Protein AF-A0A1F8TI91-F1 (afdb_monomer)

Sequence (139 aa):
MTTESNKPRSAFTWNVGGWFGSQIGGTLWLLILGLLLLSIDSLTAWVSLGSYGVLNAWGLYLWGARRRISAYAAIQFFLSAASVFIALVVSVANSRGLSQPPAPGVLVSTSLPWGVIAVAPGLMVWFFLMELRASRTQD

Foldseek 3Di:
DDPPDPDQDFPDDDDPCCLVVCLCVLLVVLQVLLVVCVVPPPVLSCLSVVLNVVLVVLSVVLVVCPVPDGRLVSLLVSLVSSLVSLCVSLVVCVVVVLQDFDDPPDPDRSHNHPVVSVVSVVVNVVSVVSRVVSRPVSD

pLDDT: mean 88.5, std 12.76, range [47.94, 98.38]

Solvent-accessible surface area (backbone atoms only — not comparable to full-atom values): 7850 Å² total; per-residue (Å²): 138,80,84,78,75,89,67,79,56,71,72,50,71,87,42,73,66,61,55,54,50,48,51,48,70,74,33,48,61,31,43,53,50,12,64,69,23,53,89,76,40,54,66,50,10,50,49,21,38,49,42,32,52,51,51,53,54,49,52,49,50,48,59,72,40,51,90,81,45,54,44,54,59,45,51,46,53,48,35,51,52,46,30,54,47,45,43,49,41,40,50,51,32,43,78,71,61,39,53,53,78,64,62,94,88,62,92,70,74,80,49,47,60,76,71,63,44,51,49,37,56,48,50,46,53,53,52,50,53,47,40,54,50,44,53,55,82,74,120

Radius of gyration: 18.73 Å; Cα contacts (8 Å, |Δi|>4): 114; chains: 1; bounding box: 51×28×61 Å

Mean predicted aligned error: 6.15 Å

Secondary structure (DSSP, 8-state):
------PPPPS----HHHHHHHHHHHHHHHHHHHHHHTTT-HHHHHHHHHHHHHHHHHHHHHHHGGGTS-HHHHHHHHHHHHHHHHHHHHHHHHHTTTTSPPPTT-SS-----GGGGGHHHHHHHHHHHHHHHHHHTT-

Structure (mmCIF, N/CA/C/O backbone):
data_AF-A0A1F8TI91-F1
#
_entry.id   AF-A0A1F8TI91-F1
#
loop_
_atom_site.group_PDB
_atom_site.id
_atom_site.type_symbol
_atom_site.label_atom_id
_atom_site.label_alt_id
_atom_site.label_comp_id
_atom_site.label_asym_id
_atom_site.label_entity_id
_atom_site.label_seq_id
_atom_site.pdbx_PDB_ins_code
_atom_site.Cartn_x
_atom_site.Cartn_y
_atom_site.Cartn_z
_atom_site.occupancy
_atom_site.B_iso_or_equiv
_atom_site.auth_seq_id
_atom_site.auth_comp_id
_atom_site.auth_asym_id
_atom_site.auth_atom_id
_atom_site.pdbx_PDB_model_num
ATOM 1 N N . MET A 1 1 ? -26.870 -1.825 40.837 1.00 47.94 1 MET A N 1
ATOM 2 C CA . MET A 1 1 ? -26.127 -2.883 40.120 1.00 47.94 1 MET A CA 1
ATOM 3 C C . MET A 1 1 ? -26.116 -2.485 38.651 1.00 47.94 1 MET A C 1
ATOM 5 O O . MET A 1 1 ? -27.085 -2.723 37.948 1.00 47.94 1 MET A O 1
ATOM 9 N N . THR A 1 2 ? -25.129 -1.693 38.236 1.00 51.69 2 THR A N 1
ATOM 10 C CA . THR A 1 2 ? -25.053 -1.132 36.879 1.00 51.69 2 THR A CA 1
ATOM 11 C C . THR A 1 2 ? -24.337 -2.126 35.977 1.00 51.69 2 THR A C 1
ATOM 13 O O . THR A 1 2 ? -23.177 -2.451 36.210 1.00 51.69 2 THR A O 1
ATOM 16 N N . THR A 1 3 ? -25.046 -2.629 34.972 1.00 55.09 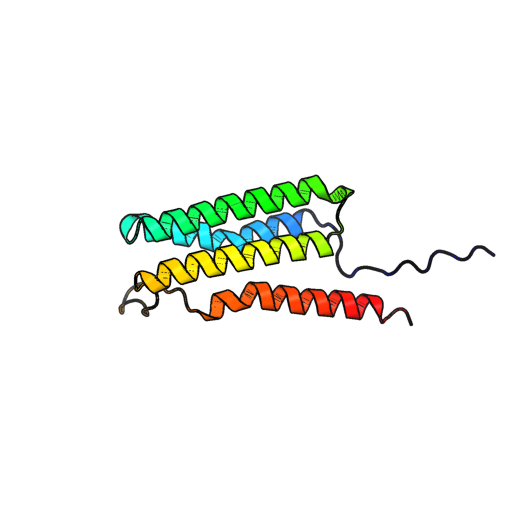3 THR A N 1
ATOM 17 C CA . THR A 1 3 ? -24.518 -3.436 33.871 1.00 55.09 3 THR A CA 1
ATOM 18 C C . THR A 1 3 ? -23.480 -2.624 33.098 1.00 55.09 3 THR A C 1
ATOM 20 O O . THR A 1 3 ? -23.832 -1.838 32.215 1.00 55.09 3 THR A O 1
ATOM 23 N N . GLU A 1 4 ? -22.200 -2.770 33.443 1.00 54.00 4 GLU A N 1
ATOM 24 C CA . GLU A 1 4 ? -21.107 -2.258 32.621 1.00 54.00 4 GLU A CA 1
ATOM 25 C C . GLU A 1 4 ? -21.095 -3.003 31.283 1.00 54.00 4 GLU A C 1
ATOM 27 O O . GLU A 1 4 ? -20.633 -4.132 31.165 1.00 54.00 4 GLU A O 1
ATOM 32 N N . SER A 1 5 ? -21.689 -2.347 30.285 1.00 56.03 5 SER A N 1
ATOM 33 C CA . SER A 1 5 ? -21.269 -2.292 28.885 1.00 56.03 5 SER A CA 1
ATOM 34 C C . SER A 1 5 ? -20.339 -3.430 28.437 1.00 56.03 5 SER A C 1
ATOM 36 O O . SER A 1 5 ? -19.123 -3.243 28.323 1.00 56.03 5 SER A O 1
ATOM 38 N N . ASN A 1 6 ? -20.933 -4.560 28.053 1.00 60.78 6 ASN A N 1
ATOM 39 C CA . ASN A 1 6 ? -20.283 -5.613 27.275 1.00 60.78 6 ASN A CA 1
ATOM 40 C C . ASN A 1 6 ? -20.040 -5.103 25.836 1.00 60.78 6 ASN A C 1
ATOM 42 O O . ASN A 1 6 ? -20.720 -5.483 24.885 1.00 60.78 6 ASN A O 1
ATOM 46 N N . LYS A 1 7 ? -19.157 -4.106 25.685 1.00 60.09 7 LYS A N 1
ATOM 47 C CA . LYS A 1 7 ? -18.796 -3.554 24.377 1.00 60.09 7 LYS A CA 1
ATOM 48 C C . LYS A 1 7 ? -17.802 -4.518 23.731 1.00 60.09 7 LYS A C 1
ATOM 50 O O . LYS A 1 7 ? -16.785 -4.822 24.366 1.00 60.09 7 LYS A O 1
ATOM 55 N N . PRO A 1 8 ? -18.038 -4.963 22.488 1.00 62.03 8 PRO A N 1
ATOM 56 C CA . PRO A 1 8 ? -17.085 -5.821 21.814 1.00 62.03 8 PRO A CA 1
ATOM 57 C C . PRO A 1 8 ? -15.726 -5.134 21.703 1.00 62.03 8 PRO A C 1
ATOM 59 O O . PRO A 1 8 ? -15.625 -3.989 21.250 1.00 62.03 8 PRO A O 1
ATOM 62 N N . ARG A 1 9 ? -14.677 -5.809 22.189 1.00 75.06 9 ARG A N 1
ATOM 63 C CA . ARG A 1 9 ? -13.297 -5.331 22.055 1.00 75.06 9 ARG A CA 1
ATOM 64 C C . ARG A 1 9 ? -12.837 -5.612 20.628 1.00 75.06 9 ARG A C 1
ATOM 66 O O . ARG A 1 9 ? -12.767 -6.764 20.222 1.00 75.06 9 ARG A O 1
ATOM 73 N N . SER A 1 10 ? -12.497 -4.561 19.888 1.00 84.38 10 SER A N 1
ATOM 74 C CA . SER A 1 10 ? -11.834 -4.697 18.587 1.00 84.38 10 SER A CA 1
ATOM 75 C C . SER A 1 10 ? -10.383 -5.142 18.786 1.00 84.38 10 SER A C 1
ATOM 77 O O . SER A 1 10 ? -9.715 -4.681 19.718 1.00 84.38 10 SER A O 1
ATOM 79 N N . ALA A 1 11 ? -9.878 -5.997 17.893 1.00 90.12 11 ALA A N 1
ATOM 80 C CA . ALA A 1 11 ? -8.460 -6.356 17.859 1.00 90.12 11 ALA A CA 1
ATOM 81 C C . ALA A 1 11 ? -7.578 -5.171 17.426 1.00 90.12 11 ALA A C 1
ATOM 83 O O . ALA A 1 11 ? -6.369 -5.175 17.662 1.00 90.12 11 ALA A O 1
ATOM 84 N N . PHE A 1 12 ? -8.174 -4.153 16.796 1.00 92.12 12 PHE A N 1
ATOM 85 C CA . PHE A 1 12 ? -7.460 -3.045 16.177 1.00 92.12 12 PHE A CA 1
ATOM 86 C C . PHE A 1 12 ? -7.709 -1.735 16.918 1.00 92.12 12 PHE A C 1
ATOM 88 O O . PHE A 1 12 ? -8.831 -1.236 17.013 1.00 92.12 12 PHE A O 1
ATOM 95 N N . THR A 1 13 ? -6.624 -1.125 17.385 1.00 94.50 13 THR A N 1
ATOM 96 C CA . THR A 1 13 ? -6.635 0.199 18.006 1.00 94.50 13 THR A CA 1
ATOM 97 C C . THR A 1 13 ? -5.779 1.169 17.203 1.00 94.50 13 THR A C 1
ATOM 99 O O . THR A 1 13 ? -4.841 0.785 16.503 1.00 94.50 13 THR A O 1
ATOM 102 N N . TRP A 1 14 ? -6.122 2.454 17.269 1.00 95.19 14 TRP A N 1
ATOM 103 C CA . TRP A 1 14 ? -5.338 3.490 16.610 1.00 95.19 14 TRP A CA 1
ATOM 104 C C . TRP A 1 14 ? -3.963 3.613 17.271 1.00 95.19 14 TRP A C 1
ATOM 106 O O . TRP A 1 14 ? -3.858 3.987 18.437 1.00 95.19 14 TRP A O 1
ATOM 116 N N . ASN A 1 15 ? -2.909 3.354 16.500 1.00 96.06 15 ASN A N 1
ATOM 117 C CA . ASN A 1 15 ? -1.526 3.561 16.912 1.00 96.06 15 ASN A CA 1
ATOM 118 C C . ASN A 1 15 ? -0.813 4.430 15.870 1.00 96.06 15 ASN A C 1
ATOM 120 O O . ASN A 1 15 ? -0.772 4.070 14.696 1.00 96.06 15 ASN A O 1
ATOM 124 N N . VAL A 1 16 ? -0.258 5.569 16.298 1.00 95.06 16 VAL A N 1
ATOM 125 C CA . VAL A 1 16 ? 0.426 6.527 15.409 1.00 95.06 16 VAL A CA 1
ATOM 126 C C . VAL A 1 16 ? 1.587 5.848 14.679 1.00 95.06 16 VAL A C 1
ATOM 128 O O . VAL A 1 16 ? 1.633 5.848 13.451 1.00 95.06 16 VAL A O 1
ATOM 131 N N . GLY A 1 17 ? 2.501 5.229 15.432 1.00 95.50 17 GLY A N 1
ATOM 132 C CA . GLY A 1 17 ? 3.689 4.582 14.877 1.00 95.50 17 GLY A CA 1
ATOM 133 C C . GLY A 1 17 ? 3.340 3.405 13.970 1.00 95.50 17 GLY A C 1
ATOM 134 O O . GLY A 1 17 ? 3.893 3.284 12.884 1.00 95.50 17 GLY A O 1
ATOM 135 N N . GLY A 1 18 ? 2.365 2.587 14.365 1.00 94.56 18 GLY A N 1
ATOM 136 C CA . GLY A 1 18 ? 1.869 1.468 13.570 1.00 94.56 18 GLY A CA 1
ATOM 137 C C . GLY A 1 18 ? 1.217 1.921 12.265 1.00 94.56 18 GLY A C 1
ATOM 138 O O . GLY A 1 18 ? 1.485 1.343 11.215 1.00 94.56 18 GLY A O 1
ATOM 139 N N . TRP A 1 19 ? 0.412 2.987 12.296 1.00 96.44 19 TRP A N 1
ATOM 140 C CA . TRP A 1 19 ? -0.266 3.510 11.109 1.00 96.44 19 TRP A CA 1
ATOM 141 C C . TRP A 1 19 ? 0.710 4.105 10.090 1.00 96.44 19 TRP A C 1
ATOM 143 O O . TRP A 1 19 ? 0.655 3.772 8.909 1.00 96.44 19 TRP A O 1
ATOM 153 N N . PHE A 1 20 ? 1.624 4.974 10.526 1.00 96.19 20 PHE A N 1
ATOM 154 C CA . PHE A 1 20 ? 2.593 5.589 9.614 1.00 96.19 20 PHE A CA 1
ATOM 155 C C . PHE A 1 20 ? 3.703 4.619 9.205 1.00 96.19 20 PHE A C 1
ATOM 157 O O . PHE A 1 20 ? 4.070 4.568 8.035 1.00 96.19 20 PHE A O 1
ATOM 164 N N . GLY A 1 21 ? 4.190 3.798 10.137 1.00 95.62 21 GLY A N 1
ATOM 165 C CA . GLY A 1 21 ? 5.206 2.788 9.857 1.00 95.62 21 GLY A CA 1
ATOM 166 C C . GLY A 1 21 ? 4.728 1.744 8.849 1.00 95.62 21 GLY A C 1
ATOM 167 O O . GLY A 1 21 ? 5.464 1.422 7.920 1.00 95.62 21 GLY A O 1
ATOM 168 N N . SER A 1 22 ? 3.484 1.265 8.969 1.00 93.56 22 SER A N 1
ATOM 169 C CA . SER A 1 22 ? 2.913 0.319 7.998 1.00 93.56 22 SER A CA 1
ATOM 170 C C . SER A 1 22 ? 2.639 0.947 6.631 1.00 93.56 22 SER A C 1
ATOM 172 O O . SER A 1 22 ? 2.855 0.280 5.623 1.00 93.56 22 SER A O 1
ATOM 174 N N . GLN A 1 23 ? 2.237 2.221 6.561 1.00 94.00 23 GLN A N 1
ATOM 175 C CA . GLN A 1 23 ?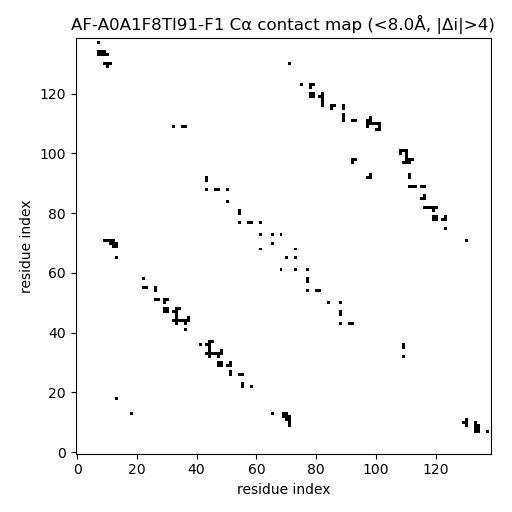 2.113 2.936 5.284 1.00 94.00 23 GLN A CA 1
ATOM 176 C C . GLN A 1 23 ? 3.457 3.065 4.575 1.00 94.00 23 GLN A C 1
ATOM 178 O O . GLN A 1 23 ? 3.564 2.702 3.404 1.00 94.00 23 GLN A O 1
ATOM 183 N N . ILE A 1 24 ? 4.485 3.545 5.282 1.00 93.75 24 ILE A N 1
ATOM 184 C CA . ILE A 1 24 ? 5.829 3.686 4.716 1.00 93.75 24 ILE A CA 1
ATOM 185 C C . ILE A 1 24 ? 6.334 2.305 4.300 1.00 93.75 24 ILE A C 1
ATOM 187 O O . ILE A 1 24 ? 6.661 2.107 3.136 1.00 93.75 24 ILE A O 1
ATOM 191 N N . GLY A 1 25 ? 6.308 1.318 5.197 1.00 92.88 25 GLY A N 1
ATOM 192 C CA . GLY A 1 25 ? 6.770 -0.038 4.895 1.00 92.88 25 GLY A CA 1
ATOM 193 C C . GLY A 1 25 ? 6.014 -0.700 3.736 1.00 92.88 25 GLY A C 1
ATOM 194 O O . GLY A 1 25 ? 6.627 -1.336 2.883 1.00 92.88 25 GLY A O 1
ATOM 195 N N . GLY A 1 26 ? 4.695 -0.513 3.660 1.00 92.75 26 GLY A N 1
ATOM 196 C CA . GLY A 1 26 ? 3.837 -1.115 2.637 1.00 92.75 26 GLY A CA 1
ATOM 197 C C . GLY A 1 26 ? 3.871 -0.424 1.272 1.00 92.75 26 GLY A C 1
ATOM 198 O O . GLY A 1 26 ? 3.485 -1.041 0.281 1.00 92.75 26 GLY A O 1
ATOM 199 N N . THR A 1 27 ? 4.331 0.830 1.194 1.00 96.12 27 THR A N 1
ATOM 200 C CA . THR A 1 27 ? 4.341 1.616 -0.057 1.00 96.12 27 THR A CA 1
ATOM 201 C C . THR A 1 27 ? 5.736 2.005 -0.538 1.00 96.12 27 THR A C 1
ATOM 203 O O . THR A 1 27 ? 5.891 2.313 -1.716 1.00 96.12 27 THR A O 1
ATOM 206 N N . LEU A 1 28 ? 6.771 1.949 0.307 1.00 95.88 28 LEU A N 1
ATOM 2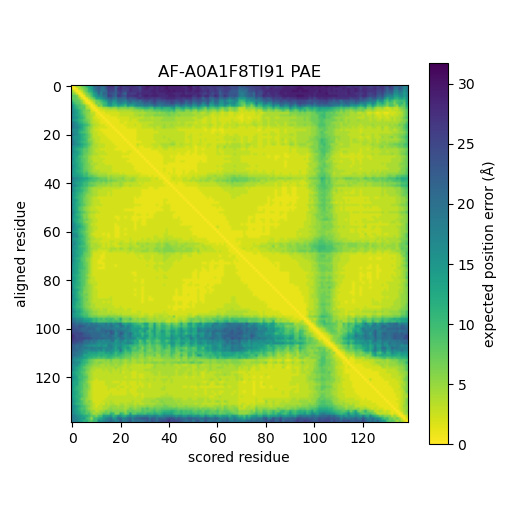07 C CA . LEU A 1 28 ? 8.135 2.363 -0.049 1.00 95.88 28 LEU A CA 1
ATOM 208 C C . LEU A 1 28 ? 8.685 1.610 -1.266 1.00 95.88 28 LEU A C 1
ATOM 210 O O . LEU A 1 28 ? 9.396 2.186 -2.087 1.00 95.88 28 LEU A O 1
ATOM 214 N N . TRP A 1 29 ? 8.325 0.340 -1.425 1.00 93.81 29 TRP A N 1
ATOM 215 C CA . TRP A 1 29 ? 8.752 -0.440 -2.582 1.00 93.81 29 TRP A CA 1
ATOM 216 C C . TRP A 1 29 ? 8.201 0.113 -3.908 1.00 93.81 29 TRP A C 1
ATOM 218 O O . TRP A 1 29 ? 8.897 0.018 -4.911 1.00 93.81 29 TRP A O 1
ATOM 228 N N . LEU A 1 30 ? 7.021 0.752 -3.929 1.00 95.50 30 LEU A N 1
ATOM 229 C CA . LEU A 1 30 ? 6.479 1.421 -5.123 1.00 95.50 30 LEU A CA 1
ATOM 230 C C . LEU A 1 30 ? 7.308 2.652 -5.504 1.00 95.50 30 LEU A C 1
ATOM 232 O O . LEU A 1 30 ? 7.513 2.922 -6.689 1.00 95.50 30 LEU A O 1
ATOM 236 N N . LEU A 1 31 ? 7.808 3.385 -4.506 1.00 96.75 31 LEU A N 1
ATOM 237 C CA . LEU A 1 31 ? 8.718 4.505 -4.731 1.00 96.75 31 LEU A CA 1
ATOM 238 C C . LEU A 1 31 ? 10.040 4.006 -5.322 1.00 96.75 31 LEU A C 1
ATOM 240 O O . LEU A 1 31 ? 10.465 4.495 -6.365 1.00 96.75 31 LEU A O 1
ATOM 244 N N . ILE A 1 32 ? 10.657 3.004 -4.687 1.00 94.38 32 ILE A N 1
ATOM 245 C CA . ILE A 1 32 ? 11.927 2.420 -5.142 1.00 94.38 32 ILE A CA 1
ATOM 246 C C . ILE A 1 32 ? 11.778 1.859 -6.560 1.00 94.38 32 ILE A C 1
ATOM 248 O O . ILE A 1 32 ? 12.566 2.199 -7.438 1.00 94.38 32 ILE A O 1
ATOM 252 N N . LEU A 1 33 ? 10.741 1.055 -6.802 1.00 92.19 33 LEU A N 1
ATOM 253 C CA . LEU A 1 33 ? 10.435 0.496 -8.116 1.00 92.19 33 LEU A CA 1
ATOM 254 C C . LEU A 1 33 ? 10.266 1.597 -9.168 1.00 92.19 33 LEU A C 1
ATOM 256 O O . LEU A 1 33 ? 10.853 1.517 -10.243 1.00 92.19 33 LEU A O 1
ATOM 260 N N . GLY A 1 34 ? 9.490 2.635 -8.850 1.00 94.56 34 GLY A N 1
ATOM 261 C CA . GLY A 1 34 ? 9.252 3.751 -9.755 1.00 94.56 34 GLY A CA 1
ATOM 262 C C . GLY A 1 34 ? 10.542 4.470 -10.143 1.00 94.56 34 GLY A C 1
ATOM 263 O O . GLY A 1 34 ? 10.782 4.694 -11.325 1.00 94.56 34 GLY A O 1
ATOM 264 N N . LEU A 1 35 ? 11.405 4.760 -9.166 1.00 95.19 35 LEU A N 1
ATOM 265 C CA . LEU A 1 35 ? 12.702 5.400 -9.402 1.00 95.19 35 LEU A CA 1
ATOM 266 C C . LEU A 1 35 ? 13.637 4.532 -10.255 1.00 95.19 35 LEU A C 1
ATOM 268 O O . LEU A 1 35 ? 14.287 5.053 -11.159 1.00 95.19 35 LEU A O 1
ATOM 272 N N . LEU A 1 36 ? 13.678 3.219 -10.007 1.00 92.00 36 LEU A N 1
ATOM 273 C CA . LEU A 1 36 ? 14.490 2.282 -10.790 1.00 92.00 36 LEU A CA 1
ATOM 274 C C . LEU A 1 36 ? 14.010 2.157 -12.241 1.00 92.00 36 LEU A C 1
ATOM 276 O O . LEU A 1 36 ? 14.821 1.955 -13.141 1.00 92.00 36 LEU A O 1
ATOM 280 N N . LEU A 1 37 ? 12.703 2.283 -12.479 1.00 90.94 37 LEU A N 1
ATOM 281 C CA . LEU A 1 37 ? 12.115 2.132 -13.809 1.00 90.94 37 LEU A CA 1
ATOM 282 C C . LEU A 1 37 ? 12.148 3.407 -14.658 1.00 90.94 37 LEU A C 1
ATOM 284 O O . LEU A 1 37 ? 11.862 3.318 -15.851 1.00 90.94 37 LEU A O 1
ATOM 288 N N . LEU A 1 38 ? 12.511 4.573 -14.108 1.00 93.44 38 LEU A N 1
ATOM 289 C CA . LEU A 1 38 ? 12.497 5.846 -14.850 1.00 93.44 38 LEU A CA 1
ATOM 290 C C . LEU A 1 38 ? 13.314 5.802 -16.151 1.00 93.44 38 LEU A C 1
ATOM 292 O O . LEU A 1 38 ? 12.901 6.399 -17.145 1.00 93.44 38 LEU A O 1
ATOM 296 N N . SER A 1 39 ? 14.440 5.084 -16.153 1.00 88.25 39 SER A N 1
ATOM 297 C CA . SER A 1 39 ? 15.316 4.914 -17.320 1.00 88.25 39 SER A CA 1
ATOM 298 C C . SER A 1 39 ? 14.976 3.702 -18.197 1.00 88.25 39 SER A C 1
ATOM 300 O O . SER A 1 39 ? 15.588 3.541 -19.250 1.00 88.25 39 SER A O 1
ATOM 302 N N . ILE A 1 40 ? 14.030 2.852 -17.781 1.00 88.56 40 ILE A N 1
ATOM 303 C CA . ILE A 1 40 ? 13.711 1.570 -18.433 1.00 88.56 40 ILE A CA 1
ATOM 304 C C . ILE A 1 40 ? 12.332 1.630 -19.097 1.00 88.56 40 ILE A C 1
ATOM 306 O O . ILE A 1 40 ? 12.205 1.378 -20.291 1.00 88.56 40 ILE A O 1
ATOM 310 N N . ASP A 1 41 ? 11.295 1.978 -18.333 1.00 90.69 41 ASP A N 1
ATOM 311 C CA . ASP A 1 41 ? 9.921 2.103 -18.818 1.00 90.69 41 ASP A CA 1
ATOM 312 C C . ASP A 1 41 ? 9.209 3.235 -18.071 1.00 90.69 41 ASP A C 1
ATOM 314 O O . ASP A 1 41 ? 8.729 3.079 -16.944 1.00 90.69 41 ASP A O 1
ATOM 318 N N . SER A 1 42 ? 9.138 4.402 -18.716 1.00 94.44 42 SER A N 1
ATOM 319 C CA . SER A 1 42 ? 8.610 5.615 -18.089 1.00 94.44 42 SER A CA 1
ATOM 320 C C . SER A 1 42 ? 7.146 5.474 -17.668 1.00 94.44 42 SER A C 1
ATOM 322 O O . SER A 1 42 ? 6.750 6.052 -16.661 1.00 94.44 42 SER A O 1
ATOM 324 N N . LEU A 1 43 ? 6.334 4.698 -18.394 1.00 95.06 43 LEU A N 1
ATOM 325 C CA . LEU A 1 43 ? 4.929 4.497 -18.039 1.00 95.06 43 LEU A CA 1
ATOM 326 C C . LEU A 1 43 ? 4.798 3.738 -16.714 1.00 95.06 43 LEU A C 1
ATOM 328 O O . LEU A 1 43 ? 4.145 4.230 -15.795 1.00 95.06 43 LEU A O 1
ATOM 332 N N . THR A 1 44 ? 5.440 2.575 -16.590 1.00 94.19 44 THR A N 1
ATOM 333 C CA . THR A 1 44 ? 5.417 1.777 -15.355 1.00 94.19 44 THR A CA 1
ATOM 334 C C . THR A 1 44 ? 6.034 2.559 -14.197 1.00 94.19 44 THR A C 1
ATOM 336 O O . THR A 1 44 ? 5.497 2.530 -13.089 1.00 94.19 44 THR A O 1
ATOM 339 N N . ALA A 1 45 ? 7.099 3.326 -14.458 1.00 95.44 45 ALA A N 1
ATOM 340 C CA . ALA A 1 45 ? 7.700 4.219 -13.473 1.00 95.44 45 ALA A CA 1
ATOM 341 C C . ALA A 1 45 ? 6.683 5.231 -12.923 1.00 95.44 45 ALA A C 1
ATOM 343 O O . ALA A 1 45 ? 6.459 5.289 -11.712 1.00 95.44 45 ALA A O 1
ATOM 344 N N . TRP A 1 46 ? 6.010 5.982 -13.800 1.00 98.06 46 TRP A N 1
ATOM 345 C CA . TRP A 1 46 ? 5.024 6.984 -13.394 1.00 98.06 46 TRP A CA 1
ATOM 346 C C . TRP A 1 46 ? 3.787 6.377 -12.736 1.00 98.06 46 TRP A C 1
ATOM 348 O O . TRP A 1 46 ? 3.286 6.941 -11.766 1.00 98.06 46 TRP A O 1
ATOM 358 N N . VAL A 1 47 ? 3.320 5.214 -13.197 1.00 97.75 47 VAL A N 1
ATOM 359 C CA . VAL A 1 47 ? 2.215 4.490 -12.548 1.00 97.75 47 VAL A CA 1
ATOM 360 C C . VAL A 1 47 ? 2.614 4.056 -11.135 1.00 97.75 47 VAL A C 1
ATOM 362 O O . VAL A 1 47 ? 1.822 4.215 -10.205 1.00 97.75 47 VAL A O 1
ATOM 365 N N . SER A 1 48 ? 3.844 3.574 -10.938 1.00 97.00 48 SER A N 1
ATOM 366 C CA . SER A 1 48 ? 4.357 3.185 -9.618 1.00 97.00 48 SER A CA 1
ATOM 367 C C . SER A 1 48 ? 4.508 4.387 -8.678 1.00 97.00 48 SER A C 1
ATOM 369 O O . SER A 1 48 ? 4.002 4.363 -7.554 1.00 97.00 48 SER A O 1
ATOM 371 N N . LEU A 1 49 ? 5.129 5.476 -9.146 1.00 98.19 49 LEU A N 1
ATOM 372 C CA . LEU A 1 49 ? 5.293 6.716 -8.373 1.00 98.19 49 LEU A CA 1
ATO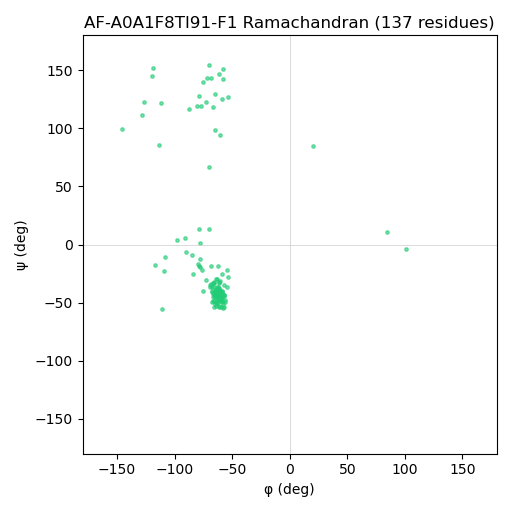M 373 C C . LEU A 1 49 ? 3.944 7.373 -8.044 1.00 98.19 49 LEU A C 1
ATOM 375 O O . LEU A 1 49 ? 3.720 7.812 -6.915 1.00 98.19 49 LEU A O 1
ATOM 379 N N . GLY A 1 50 ? 3.025 7.400 -9.010 1.00 98.25 50 GLY A N 1
ATOM 380 C CA . GLY A 1 50 ? 1.663 7.888 -8.816 1.00 98.25 50 GLY A CA 1
ATOM 381 C C . GLY A 1 50 ? 0.906 7.054 -7.786 1.00 98.25 50 GLY A C 1
ATO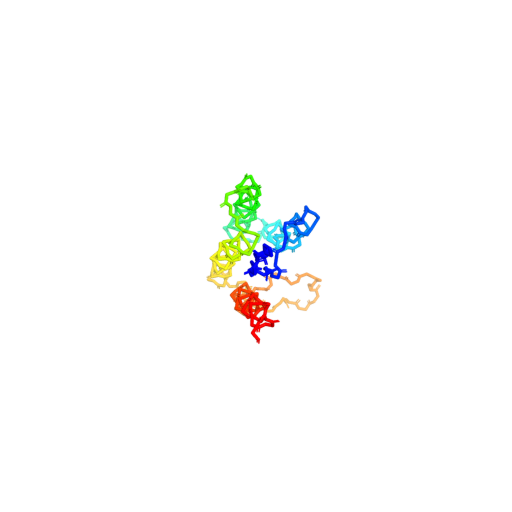M 382 O O . GLY A 1 50 ? 0.301 7.612 -6.873 1.00 98.25 50 GLY A O 1
ATOM 383 N N . SER A 1 51 ? 1.012 5.725 -7.863 1.00 98.06 51 SER A N 1
ATOM 384 C CA . SER A 1 51 ? 0.412 4.805 -6.886 1.00 98.06 51 SER A CA 1
ATOM 385 C C . SER A 1 51 ? 0.956 5.030 -5.474 1.00 98.06 51 SER A C 1
ATOM 387 O O . SER A 1 51 ? 0.178 5.094 -4.523 1.00 98.06 51 SER A O 1
ATOM 389 N N . TYR A 1 52 ? 2.274 5.219 -5.329 1.00 98.25 52 TYR A N 1
ATOM 390 C CA . TYR A 1 52 ? 2.897 5.596 -4.056 1.00 98.25 52 TYR A CA 1
ATOM 391 C C . TYR A 1 52 ? 2.295 6.893 -3.495 1.00 98.25 52 TYR A C 1
ATOM 393 O O . TYR A 1 52 ? 1.880 6.929 -2.333 1.00 98.25 52 TYR A O 1
ATOM 401 N N . GLY A 1 53 ? 2.203 7.939 -4.321 1.00 98.12 53 GLY A N 1
ATOM 402 C CA . GLY A 1 53 ? 1.647 9.231 -3.916 1.00 98.12 53 GLY A CA 1
ATOM 403 C C . GLY A 1 53 ? 0.180 9.139 -3.495 1.00 98.12 53 GLY A C 1
ATOM 404 O O . GLY A 1 53 ? -0.185 9.620 -2.421 1.00 98.12 53 GLY A O 1
ATOM 405 N N . VAL A 1 54 ? -0.654 8.471 -4.298 1.00 98.38 54 VAL A N 1
ATOM 406 C CA . VAL A 1 54 ? -2.089 8.321 -4.015 1.00 98.38 54 VAL A CA 1
ATOM 407 C C . VAL A 1 54 ? -2.327 7.492 -2.756 1.00 98.38 54 VAL A C 1
ATOM 409 O O . VAL A 1 54 ? -3.144 7.887 -1.927 1.00 98.38 54 VAL A O 1
ATOM 412 N N . LEU A 1 55 ? -1.602 6.387 -2.555 1.00 98.19 55 LEU A N 1
ATOM 413 C CA . LEU A 1 55 ? -1.758 5.559 -1.355 1.00 98.19 55 LEU A CA 1
ATOM 414 C C . LEU A 1 55 ? -1.345 6.297 -0.080 1.00 98.19 55 LEU A C 1
ATOM 416 O O . LEU A 1 55 ? -2.057 6.215 0.919 1.00 98.19 55 LEU A O 1
ATOM 420 N N . ASN A 1 56 ? -0.251 7.062 -0.105 1.00 98.12 56 ASN A N 1
ATOM 421 C CA . ASN A 1 56 ? 0.156 7.864 1.052 1.00 98.12 56 ASN A CA 1
ATOM 422 C C . ASN A 1 56 ? -0.834 9.004 1.330 1.00 98.12 56 ASN A C 1
ATOM 424 O O . ASN A 1 56 ? -1.204 9.233 2.482 1.00 98.12 56 ASN A O 1
ATOM 428 N N . ALA A 1 57 ? -1.336 9.680 0.292 1.00 98.25 57 ALA A N 1
ATOM 429 C CA . ALA A 1 57 ? -2.391 10.681 0.449 1.00 98.25 57 ALA A CA 1
ATOM 430 C C . ALA A 1 57 ? -3.679 10.067 1.024 1.00 98.25 57 ALA A C 1
ATOM 432 O O . ALA A 1 57 ? -4.298 10.641 1.923 1.00 98.25 57 ALA A O 1
ATOM 433 N N . TRP A 1 58 ? -4.055 8.871 0.564 1.00 98.12 58 TRP A N 1
ATOM 434 C CA . TRP A 1 58 ? -5.208 8.133 1.072 1.00 98.12 58 TRP A CA 1
ATOM 435 C C . TRP A 1 58 ? -5.033 7.719 2.536 1.00 98.12 58 TRP A C 1
ATOM 437 O O . TRP A 1 58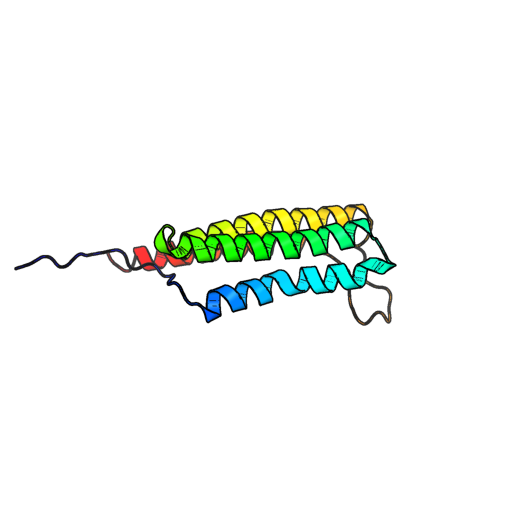 ? -5.934 7.915 3.352 1.00 98.12 58 TRP A O 1
ATOM 447 N N . GLY A 1 59 ? -3.861 7.209 2.912 1.00 97.31 59 GLY A N 1
ATOM 448 C CA . GLY A 1 59 ? -3.576 6.851 4.299 1.00 97.31 59 GLY A CA 1
ATOM 449 C C . GLY A 1 59 ? -3.514 8.064 5.241 1.00 97.31 59 GLY A C 1
ATOM 450 O O . GLY A 1 59 ? -3.980 7.983 6.383 1.00 97.31 59 GLY A O 1
ATOM 451 N N . LEU A 1 60 ? -3.059 9.227 4.760 1.00 97.88 60 LEU A N 1
ATOM 452 C CA . LEU A 1 60 ? -3.169 10.504 5.479 1.00 97.88 60 LEU A CA 1
ATOM 453 C C . LEU A 1 60 ? -4.624 10.961 5.634 1.00 97.88 60 LEU A C 1
ATOM 455 O O . LEU A 1 60 ? -5.023 11.396 6.717 1.00 97.88 60 LEU A O 1
ATOM 459 N N . TYR A 1 61 ? -5.432 10.829 4.583 1.00 98.12 61 TYR A N 1
ATOM 460 C CA . TYR A 1 61 ? -6.860 11.135 4.636 1.00 98.12 61 TYR A CA 1
ATOM 461 C C . TYR A 1 61 ? -7.582 10.275 5.686 1.00 98.12 61 TYR A C 1
ATOM 463 O O . TYR A 1 61 ? -8.275 10.807 6.559 1.00 98.12 61 TYR A O 1
ATOM 471 N N . LEU A 1 62 ? -7.355 8.959 5.673 1.00 97.44 62 LEU A N 1
ATOM 472 C CA . LEU A 1 62 ? -7.922 8.027 6.653 1.00 97.44 62 LEU A CA 1
ATOM 473 C C . LEU A 1 62 ? -7.461 8.343 8.086 1.00 97.44 62 LEU A C 1
ATOM 475 O O . LEU A 1 62 ? -8.261 8.282 9.021 1.00 97.44 62 LEU A O 1
ATOM 479 N N . TRP A 1 63 ? -6.205 8.767 8.266 1.00 97.50 63 TRP A N 1
ATOM 480 C CA . TRP A 1 63 ? -5.705 9.249 9.557 1.00 97.50 63 TRP A CA 1
ATOM 481 C C . TRP A 1 63 ? -6.429 10.509 10.047 1.00 97.50 63 TRP A C 1
ATOM 483 O O . TRP A 1 63 ? -6.724 10.648 11.240 1.00 97.50 63 TRP A O 1
ATOM 493 N N . GLY A 1 64 ? -6.725 11.444 9.142 1.00 97.06 64 GLY A N 1
ATOM 494 C CA . GLY A 1 64 ? -7.548 12.618 9.438 1.00 97.06 64 GLY A CA 1
ATOM 495 C C . GLY A 1 64 ? -8.972 12.227 9.844 1.00 97.06 64 GLY A C 1
ATOM 496 O O . GLY A 1 64 ? -9.543 12.800 10.774 1.00 97.06 64 GLY A O 1
ATOM 497 N N . ALA A 1 65 ? -9.510 11.179 9.219 1.00 96.06 65 ALA A N 1
ATOM 498 C CA . ALA A 1 65 ? -10.825 10.622 9.512 1.00 96.06 65 ALA A CA 1
ATOM 499 C C . ALA A 1 65 ? -10.878 9.733 10.773 1.00 96.06 65 ALA A C 1
ATOM 501 O O . ALA A 1 65 ? -11.962 9.262 11.119 1.00 96.06 65 ALA A O 1
ATOM 502 N N . ARG A 1 66 ? -9.774 9.548 11.519 1.00 95.38 66 ARG A N 1
ATOM 503 C CA . ARG A 1 66 ? -9.675 8.616 12.669 1.00 95.38 66 ARG A CA 1
ATOM 504 C C . ARG A 1 66 ? -10.714 8.788 13.779 1.00 95.38 66 ARG A C 1
ATOM 506 O O . ARG A 1 66 ? -10.945 7.874 14.558 1.00 95.38 66 ARG A O 1
ATOM 513 N N . ARG A 1 67 ? -11.326 9.972 13.884 1.00 94.50 67 ARG A N 1
ATOM 514 C CA . ARG A 1 67 ? -12.411 10.245 14.844 1.00 94.50 67 ARG A CA 1
ATOM 515 C C . ARG A 1 67 ? -13.768 9.691 14.397 1.00 94.50 67 ARG A C 1
ATOM 517 O O . ARG A 1 67 ? -14.667 9.582 15.219 1.00 94.50 67 ARG A O 1
ATOM 524 N N . ARG A 1 68 ? -13.929 9.405 13.103 1.00 94.69 68 ARG A N 1
ATOM 525 C CA . ARG A 1 68 ? -15.183 8.970 12.466 1.00 94.69 68 ARG A CA 1
ATOM 526 C C . ARG A 1 68 ? -15.159 7.506 12.034 1.00 94.69 68 ARG A C 1
ATOM 528 O O . ARG A 1 68 ? -16.220 6.916 11.889 1.00 94.69 68 ARG A O 1
ATOM 535 N N . ILE A 1 69 ? -13.975 6.933 11.822 1.00 95.38 69 ILE A N 1
ATOM 536 C CA . ILE A 1 69 ? -13.804 5.547 11.371 1.00 95.38 69 ILE A C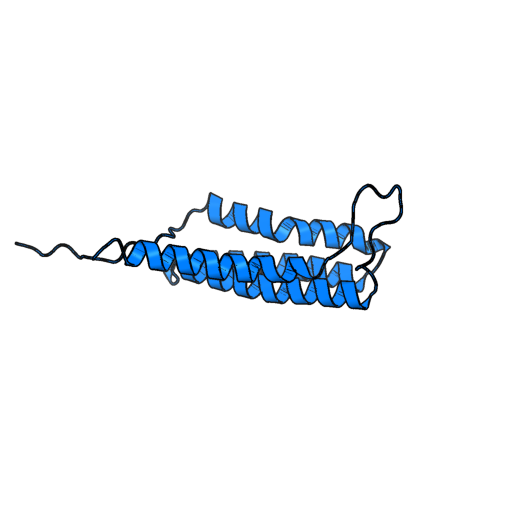A 1
ATOM 537 C C . ILE A 1 69 ? -13.012 4.736 12.401 1.00 95.38 69 ILE A C 1
ATOM 539 O O . ILE A 1 69 ? -12.099 5.253 13.052 1.00 95.38 69 ILE A O 1
ATOM 543 N N . SER A 1 70 ? -13.355 3.455 12.549 1.00 94.62 70 SER A N 1
ATOM 544 C CA . SER A 1 70 ? -12.576 2.532 13.377 1.00 94.62 70 SER A CA 1
ATOM 545 C C . SER A 1 70 ? -11.227 2.221 12.723 1.00 94.62 70 SER A C 1
ATOM 547 O O . SER A 1 70 ? -11.087 2.290 11.500 1.00 94.62 70 SER A O 1
ATOM 549 N N . ALA A 1 71 ? -10.232 1.850 13.534 1.00 94.75 71 ALA A N 1
ATOM 550 C CA . ALA A 1 71 ? -8.913 1.462 13.034 1.00 94.75 71 ALA A CA 1
ATOM 551 C C . ALA A 1 71 ? -9.005 0.262 12.075 1.00 94.75 71 ALA A C 1
ATOM 553 O O . ALA A 1 71 ? -8.388 0.275 11.014 1.00 94.75 71 ALA A O 1
ATOM 554 N N . TYR A 1 72 ? -9.846 -0.728 12.399 1.00 94.94 72 TYR A N 1
ATOM 555 C CA . TYR A 1 72 ? -10.121 -1.869 11.525 1.00 94.94 72 TYR A CA 1
ATOM 556 C C . TYR A 1 72 ? -10.659 -1.436 10.152 1.00 94.94 72 TYR A C 1
ATOM 558 O O . TYR A 1 72 ? -10.101 -1.816 9.123 1.00 94.94 72 TYR A O 1
ATOM 566 N N . ALA A 1 73 ? -11.699 -0.593 10.121 1.00 95.56 73 ALA A N 1
ATOM 567 C CA . ALA A 1 73 ? -12.273 -0.112 8.865 1.00 95.56 73 ALA A CA 1
ATOM 568 C C . ALA A 1 73 ? -11.247 0.681 8.041 1.00 95.56 73 ALA A C 1
ATOM 570 O O . ALA A 1 73 ? -11.145 0.486 6.832 1.00 95.56 73 ALA A O 1
ATOM 571 N N . ALA A 1 74 ? -10.441 1.526 8.691 1.00 96.81 74 ALA A N 1
ATOM 572 C CA . ALA A 1 74 ? -9.377 2.275 8.029 1.00 96.81 74 ALA A CA 1
ATOM 573 C C . ALA A 1 74 ? -8.328 1.353 7.386 1.00 96.81 74 ALA A C 1
ATOM 575 O O . ALA A 1 74 ? -7.956 1.566 6.233 1.00 96.81 74 ALA A O 1
ATOM 576 N N . ILE A 1 75 ? -7.890 0.306 8.093 1.00 96.06 75 ILE A N 1
ATOM 577 C CA . ILE A 1 75 ? -6.949 -0.690 7.558 1.00 96.06 75 ILE A CA 1
ATOM 578 C C . ILE A 1 75 ? -7.554 -1.405 6.346 1.00 96.06 75 ILE A C 1
ATOM 580 O O . ILE A 1 75 ? -6.886 -1.535 5.324 1.00 96.06 75 ILE A O 1
ATOM 584 N N . GLN A 1 76 ? -8.823 -1.814 6.417 1.00 97.19 76 GLN A N 1
ATOM 585 C CA . GLN A 1 76 ? -9.499 -2.470 5.293 1.00 97.19 76 GLN A CA 1
ATOM 586 C C . GLN A 1 76 ? -9.624 -1.545 4.076 1.00 97.19 76 GLN A C 1
ATOM 588 O O . GLN A 1 76 ? -9.335 -1.969 2.956 1.00 97.19 76 GLN A O 1
ATOM 593 N N . PHE A 1 77 ? -9.976 -0.270 4.269 1.00 97.81 77 PHE A N 1
ATOM 594 C CA . PHE A 1 77 ? -10.014 0.709 3.177 1.00 97.81 77 PHE A CA 1
ATOM 595 C C . PHE A 1 77 ? -8.635 0.966 2.572 1.00 97.81 77 PHE A C 1
ATOM 597 O O . PHE A 1 77 ? -8.515 1.106 1.353 1.00 97.81 77 PHE A O 1
ATOM 604 N N . PHE A 1 78 ? -7.592 1.020 3.398 1.00 97.25 78 PHE A N 1
ATOM 605 C CA . PHE A 1 78 ? -6.227 1.186 2.916 1.00 97.25 78 PHE A CA 1
ATOM 606 C C . PHE A 1 78 ? -5.768 -0.030 2.105 1.00 97.25 78 PHE A C 1
ATOM 608 O O . PHE A 1 78 ? -5.292 0.130 0.984 1.00 97.25 78 PHE A O 1
ATOM 615 N N . LEU A 1 79 ? -5.965 -1.246 2.623 1.00 97.12 79 LEU A N 1
ATOM 616 C CA . LEU A 1 79 ? -5.595 -2.481 1.927 1.00 97.12 79 LEU A CA 1
ATOM 617 C C . LEU A 1 79 ? -6.415 -2.710 0.652 1.00 97.12 79 LEU A C 1
ATOM 619 O O . LEU A 1 79 ? -5.879 -3.219 -0.331 1.00 97.12 79 LEU A O 1
ATOM 623 N N . SER A 1 80 ? -7.682 -2.290 0.632 1.00 97.75 80 SER A N 1
ATOM 624 C CA . SER A 1 80 ? -8.515 -2.329 -0.577 1.00 97.75 80 SER A CA 1
ATOM 625 C C . SER A 1 80 ? -7.930 -1.431 -1.666 1.00 97.75 80 SER A C 1
ATOM 627 O O . SER A 1 80 ? -7.719 -1.880 -2.791 1.00 97.75 80 SER A O 1
ATOM 629 N N . ALA A 1 81 ? -7.595 -0.181 -1.322 1.00 97.69 81 ALA A N 1
ATOM 630 C CA . ALA A 1 81 ? -6.935 0.736 -2.247 1.00 97.69 81 ALA A CA 1
ATOM 631 C C . ALA A 1 81 ? -5.575 0.182 -2.700 1.00 97.69 81 ALA A C 1
ATOM 633 O O . ALA A 1 81 ? -5.291 0.150 -3.896 1.00 97.69 81 ALA A O 1
ATOM 634 N N . ALA A 1 82 ? -4.763 -0.325 -1.767 1.00 96.94 82 ALA A N 1
ATOM 635 C CA . ALA A 1 82 ? -3.477 -0.943 -2.076 1.00 96.94 82 ALA A CA 1
ATOM 636 C C . ALA A 1 82 ? -3.636 -2.111 -3.055 1.00 96.94 82 ALA A C 1
ATOM 638 O O . ALA A 1 82 ? -2.903 -2.173 -4.032 1.00 96.94 82 ALA A O 1
ATOM 639 N N . SER A 1 83 ? -4.630 -2.982 -2.868 1.00 96.94 83 SER A N 1
ATOM 640 C CA . SER A 1 83 ? -4.899 -4.104 -3.778 1.00 96.94 83 SER A CA 1
ATOM 641 C C . SER A 1 83 ? -5.146 -3.632 -5.214 1.00 96.94 83 SER A C 1
ATOM 643 O O . SER A 1 83 ? -4.581 -4.197 -6.149 1.00 96.94 83 SER A O 1
ATOM 645 N N . VAL A 1 84 ? -5.929 -2.562 -5.392 1.00 97.94 84 VAL A N 1
ATOM 646 C CA . VAL A 1 84 ? -6.211 -1.977 -6.714 1.00 97.94 84 VAL A CA 1
ATOM 647 C C . VAL A 1 84 ? -4.942 -1.416 -7.353 1.00 97.94 84 VAL A C 1
ATOM 649 O O . VAL A 1 84 ? -4.637 -1.737 -8.500 1.00 97.94 84 VAL A O 1
ATOM 652 N N . PHE A 1 85 ? -4.172 -0.609 -6.620 1.00 97.50 85 PHE A N 1
ATOM 653 C CA . PHE A 1 85 ? -2.957 0.008 -7.158 1.00 97.50 85 PHE A CA 1
ATOM 654 C C . PHE A 1 85 ? -1.842 -1.009 -7.420 1.00 97.50 85 PHE A C 1
ATOM 656 O O . PHE A 1 85 ? -1.150 -0.910 -8.430 1.00 97.50 85 PHE A O 1
ATOM 663 N N . ILE A 1 86 ? -1.699 -2.025 -6.568 1.00 95.44 86 ILE A N 1
ATOM 664 C CA . ILE A 1 86 ? -0.761 -3.131 -6.786 1.00 95.44 86 ILE A CA 1
ATOM 665 C C . ILE A 1 86 ? -1.150 -3.901 -8.045 1.00 95.44 86 ILE A C 1
ATOM 667 O O . ILE A 1 86 ? -0.298 -4.126 -8.901 1.00 95.44 86 ILE A O 1
ATOM 671 N N . ALA A 1 87 ? -2.428 -4.261 -8.198 1.00 96.06 87 ALA A N 1
ATOM 672 C CA . ALA A 1 87 ? -2.905 -4.935 -9.400 1.00 96.06 87 ALA A CA 1
ATOM 673 C C . ALA A 1 87 ? -2.658 -4.093 -10.660 1.00 96.06 87 ALA A C 1
ATOM 675 O O . ALA A 1 87 ? -2.213 -4.635 -11.671 1.00 96.06 87 ALA A O 1
ATOM 676 N N . LEU A 1 88 ? -2.880 -2.776 -10.590 1.00 96.88 88 LEU A N 1
ATOM 677 C CA . LEU A 1 88 ? -2.601 -1.847 -11.683 1.00 96.88 88 LEU A CA 1
ATOM 678 C C . LEU A 1 88 ? -1.111 -1.834 -12.054 1.00 96.88 88 LEU A C 1
ATOM 680 O O . LEU A 1 88 ? -0.777 -2.069 -13.213 1.00 96.88 88 LEU A O 1
ATOM 684 N N . VAL A 1 89 ? -0.218 -1.606 -11.085 1.00 95.19 89 VAL A N 1
ATOM 685 C CA . VAL A 1 89 ? 1.239 -1.559 -11.309 1.00 95.19 89 VAL A CA 1
ATOM 686 C C . VAL A 1 89 ? 1.744 -2.878 -11.885 1.00 95.19 89 VAL A C 1
ATOM 688 O O . VAL A 1 89 ? 2.463 -2.875 -12.882 1.00 95.19 89 VAL A O 1
ATOM 691 N N . VAL A 1 90 ? 1.335 -4.009 -11.302 1.00 93.88 90 VAL A N 1
ATOM 692 C CA . VAL A 1 90 ? 1.742 -5.343 -11.764 1.00 93.88 90 VAL A CA 1
ATOM 693 C C . VAL A 1 90 ? 1.213 -5.612 -13.172 1.00 93.88 90 VAL A C 1
ATOM 695 O O . VAL A 1 90 ? 1.973 -6.089 -14.011 1.00 93.88 90 VAL A O 1
ATOM 698 N N . SER A 1 91 ? -0.043 -5.271 -13.471 1.00 94.38 91 SER A N 1
ATOM 699 C CA . SER A 1 91 ? -0.631 -5.495 -14.801 1.00 94.38 91 SER A CA 1
ATOM 700 C C . SER A 1 91 ? 0.058 -4.656 -15.875 1.00 94.38 91 SER A C 1
ATOM 702 O O . SER A 1 91 ? 0.411 -5.183 -16.930 1.00 94.38 91 SER A O 1
ATOM 704 N N . VAL A 1 92 ? 0.307 -3.371 -15.591 1.00 94.31 92 VAL A N 1
ATOM 705 C CA . VAL A 1 92 ? 1.059 -2.484 -16.488 1.00 94.31 92 VAL A CA 1
ATOM 706 C C . VAL A 1 92 ? 2.457 -3.052 -16.705 1.00 94.31 92 VAL A C 1
ATOM 708 O O . VAL A 1 92 ? 2.804 -3.342 -17.844 1.00 94.31 92 VAL A O 1
ATOM 711 N N . ALA A 1 93 ? 3.211 -3.339 -15.644 1.00 91.62 93 ALA A N 1
ATOM 712 C CA . ALA A 1 93 ? 4.563 -3.879 -15.762 1.00 91.62 93 ALA A CA 1
ATOM 713 C C . ALA A 1 93 ? 4.625 -5.192 -16.567 1.00 91.62 93 ALA A C 1
ATOM 715 O O . ALA A 1 93 ? 5.473 -5.351 -17.447 1.00 91.62 93 ALA A O 1
ATOM 716 N N . ASN A 1 94 ? 3.698 -6.122 -16.315 1.00 90.75 94 ASN A N 1
ATOM 717 C CA . ASN A 1 94 ? 3.643 -7.405 -17.018 1.00 90.75 94 ASN A CA 1
ATOM 718 C C . ASN A 1 94 ? 3.282 -7.231 -18.501 1.00 90.75 94 ASN A C 1
ATOM 720 O O . ASN A 1 94 ? 3.908 -7.857 -19.352 1.00 90.75 94 ASN A O 1
ATOM 724 N N . SER A 1 95 ? 2.346 -6.333 -18.837 1.00 91.38 95 SER A N 1
ATOM 725 C CA . SER A 1 95 ? 2.025 -6.008 -20.240 1.00 91.38 95 SER A CA 1
ATOM 726 C C . SER A 1 95 ? 3.200 -5.391 -21.012 1.00 91.38 95 SER A C 1
ATOM 728 O O . SER A 1 95 ? 3.215 -5.405 -22.242 1.00 91.38 95 SER A O 1
ATOM 730 N N . ARG A 1 96 ? 4.204 -4.877 -20.291 1.00 88.38 96 ARG A N 1
ATOM 731 C CA . ARG A 1 96 ? 5.442 -4.298 -20.828 1.00 88.38 96 ARG A CA 1
ATOM 732 C C . ARG A 1 96 ? 6.621 -5.280 -20.811 1.00 88.38 96 ARG A C 1
ATOM 734 O O . ARG A 1 96 ? 7.725 -4.902 -21.184 1.00 88.38 96 ARG A O 1
ATOM 741 N N . GLY A 1 97 ? 6.402 -6.534 -20.399 1.00 84.25 97 GLY A N 1
ATOM 742 C CA . GLY A 1 97 ? 7.419 -7.592 -20.393 1.00 84.25 97 GLY A CA 1
ATOM 743 C C . GLY A 1 97 ? 8.333 -7.618 -19.161 1.00 84.25 97 GLY A C 1
ATOM 744 O O . GLY A 1 97 ? 9.298 -8.378 -19.144 1.00 84.25 97 GLY A O 1
ATOM 745 N N . LEU A 1 98 ? 8.024 -6.850 -18.107 1.00 80.25 98 LEU A N 1
ATOM 746 C CA . LEU A 1 98 ? 8.814 -6.787 -16.863 1.00 80.25 98 LEU A CA 1
ATOM 747 C C . LEU A 1 98 ? 8.575 -7.983 -15.914 1.00 80.25 98 LEU A C 1
ATOM 749 O O . LEU A 1 98 ? 8.948 -7.949 -14.746 1.00 80.25 98 LEU A O 1
ATOM 753 N N . SER A 1 99 ? 7.933 -9.047 -16.395 1.00 71.69 99 SER A N 1
ATOM 754 C CA . SER A 1 99 ? 7.694 -10.301 -15.664 1.00 71.69 99 SER A CA 1
ATOM 755 C C . SER A 1 99 ? 8.904 -11.232 -15.645 1.00 71.69 99 SER A C 1
ATOM 757 O O . SER A 1 99 ? 8.911 -12.225 -14.920 1.00 71.69 99 SER A O 1
ATOM 759 N N . GLN A 1 100 ? 9.860 -10.989 -16.542 1.00 69.88 100 GLN A N 1
ATOM 760 C CA . GLN A 1 100 ? 10.960 -11.908 -16.786 1.00 69.88 100 GLN A CA 1
ATOM 761 C C . GLN A 1 100 ? 11.979 -11.822 -15.643 1.00 69.88 100 GLN A C 1
ATOM 763 O O . GLN A 1 100 ? 12.271 -10.721 -15.164 1.00 69.88 100 GLN A O 1
ATOM 768 N N . PRO A 1 101 ? 12.534 -12.963 -15.197 1.00 66.94 101 PRO A N 1
ATOM 769 C CA . PRO A 1 101 ? 13.590 -12.955 -14.203 1.00 66.94 101 PRO A CA 1
ATOM 770 C C . PRO A 1 101 ? 14.775 -12.122 -14.712 1.00 66.94 101 PRO A C 1
ATOM 772 O O . PRO A 1 101 ? 15.077 -12.139 -15.910 1.00 66.94 101 PRO A O 1
ATOM 775 N N . PRO A 1 102 ? 15.440 -11.372 -13.820 1.00 66.69 102 PRO A N 1
ATOM 776 C CA . PRO A 1 102 ? 16.535 -10.509 -14.219 1.00 66.69 102 PRO A CA 1
ATOM 777 C C . PRO A 1 102 ? 17.679 -11.331 -14.826 1.00 66.69 102 PRO A C 1
ATOM 779 O O . PRO A 1 102 ? 17.934 -12.466 -14.418 1.00 66.69 102 PRO A O 1
ATOM 782 N N . ALA A 1 103 ? 18.381 -10.744 -15.799 1.00 67.88 103 ALA A N 1
ATOM 783 C CA . ALA A 1 103 ? 19.555 -11.369 -16.395 1.00 67.88 103 ALA A CA 1
ATOM 784 C C . ALA A 1 103 ? 20.623 -11.681 -15.320 1.00 67.88 103 ALA A C 1
ATOM 786 O O . ALA A 1 103 ? 20.721 -10.955 -14.321 1.00 67.88 103 ALA A O 1
ATOM 787 N N . PRO A 1 104 ? 21.450 -12.727 -15.511 1.00 66.00 104 PRO A N 1
ATOM 788 C CA . PRO A 1 104 ? 22.533 -13.044 -14.584 1.00 66.00 104 PRO A CA 1
ATOM 789 C C . PRO A 1 104 ? 23.438 -11.823 -14.349 1.00 66.00 104 PRO A C 1
ATOM 791 O O . PRO A 1 104 ? 23.925 -11.224 -15.304 1.00 66.00 104 PRO A O 1
ATOM 794 N N . GLY A 1 105 ? 23.656 -11.449 -13.084 1.00 67.56 105 GLY A N 1
ATOM 795 C CA . GLY A 1 105 ? 24.497 -10.304 -12.695 1.00 67.56 105 GLY A CA 1
ATOM 796 C C . GLY A 1 105 ? 23.744 -9.021 -12.318 1.00 67.56 105 GLY A C 1
ATOM 797 O O . GLY A 1 105 ? 24.367 -8.064 -11.861 1.00 67.56 105 GLY A O 1
ATOM 798 N N . VAL A 1 106 ? 22.416 -8.989 -12.441 1.00 67.12 106 VAL A N 1
ATOM 799 C CA . VAL A 1 106 ? 21.596 -7.871 -11.949 1.00 67.12 106 VAL A CA 1
ATOM 800 C C . VAL A 1 106 ? 21.359 -8.019 -10.442 1.00 67.12 106 VAL A C 1
ATOM 802 O O . VAL A 1 106 ? 20.748 -8.984 -9.987 1.00 67.12 106 VAL A O 1
ATOM 805 N N . LEU A 1 107 ? 21.824 -7.039 -9.662 1.00 63.69 107 LEU A N 1
ATOM 806 C CA . LEU A 1 107 ? 21.729 -7.043 -8.194 1.00 63.69 107 LEU A CA 1
ATOM 807 C C . LEU A 1 107 ? 20.326 -6.717 -7.659 1.00 63.69 107 LEU A C 1
ATOM 809 O O . LEU A 1 107 ? 20.014 -7.056 -6.520 1.00 63.69 107 LEU A O 1
ATOM 813 N N . VAL A 1 108 ? 19.482 -6.055 -8.457 1.00 64.69 108 VAL A N 1
ATOM 814 C CA . VAL A 1 108 ? 18.136 -5.630 -8.051 1.00 64.69 108 VAL A CA 1
ATOM 815 C C . VAL A 1 108 ? 17.119 -6.109 -9.076 1.00 64.69 108 VAL A C 1
ATOM 817 O O . VAL A 1 108 ? 17.090 -5.638 -10.210 1.00 64.69 108 VAL A O 1
ATOM 820 N N . SER A 1 109 ? 16.280 -7.060 -8.672 1.00 69.31 109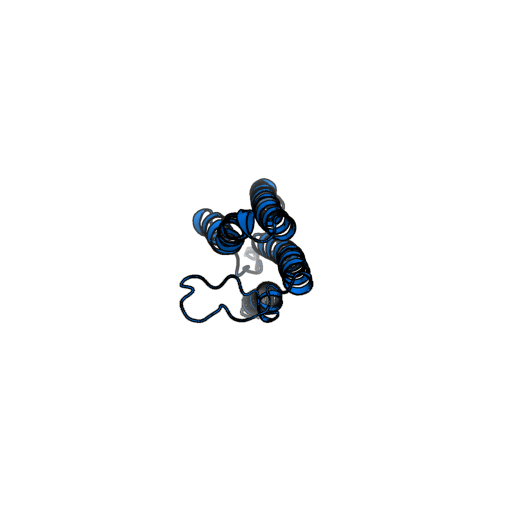 SER A N 1
ATOM 821 C CA . SER A 1 109 ? 15.205 -7.564 -9.521 1.00 69.31 109 SER A CA 1
ATOM 822 C C . SER A 1 109 ? 14.093 -6.523 -9.649 1.00 69.31 109 SER A C 1
ATOM 824 O O . SER A 1 109 ? 13.503 -6.117 -8.650 1.00 69.31 109 SER A O 1
ATOM 826 N N . THR A 1 110 ? 13.780 -6.125 -10.880 1.00 70.00 110 THR A N 1
ATOM 827 C CA . THR A 1 110 ? 12.579 -5.344 -11.226 1.00 70.00 110 THR A CA 1
ATOM 828 C C . THR A 1 110 ? 11.389 -6.240 -11.586 1.00 70.00 110 THR A C 1
ATOM 830 O O . THR A 1 110 ? 10.337 -5.737 -11.979 1.00 70.00 110 THR A O 1
ATOM 833 N N . SER A 1 111 ? 11.543 -7.564 -11.441 1.00 75.94 111 SER A N 1
ATOM 834 C CA . SER A 1 111 ? 10.495 -8.537 -11.741 1.00 75.94 111 SER A CA 1
ATOM 835 C C 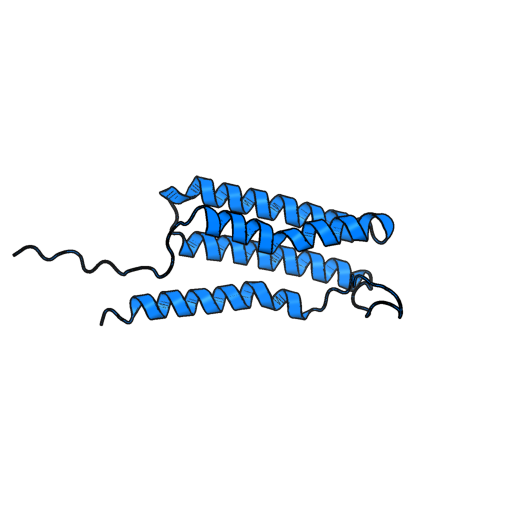. SER A 1 111 ? 9.310 -8.370 -10.796 1.00 75.94 111 SER A C 1
ATOM 837 O O . SER A 1 111 ? 9.463 -8.411 -9.574 1.00 75.94 111 SER A O 1
ATOM 839 N N . LEU A 1 112 ? 8.111 -8.277 -11.372 1.00 78.56 112 LEU A N 1
ATOM 840 C CA . LEU A 1 112 ? 6.848 -8.144 -10.643 1.00 78.56 112 LEU A CA 1
ATOM 841 C C . LEU A 1 112 ? 5.981 -9.395 -10.828 1.00 78.56 112 LEU A C 1
ATOM 843 O O . LEU A 1 112 ? 5.137 -9.435 -11.730 1.00 78.56 112 LEU A O 1
ATOM 847 N N . PRO A 1 113 ? 6.181 -10.437 -9.999 1.00 81.88 113 PRO A N 1
ATOM 848 C CA . PRO A 1 113 ? 5.422 -11.668 -10.129 1.00 81.88 113 PRO A CA 1
ATOM 849 C C . PRO A 1 113 ? 3.955 -11.446 -9.749 1.00 81.88 113 PRO A C 1
ATOM 851 O O . PRO A 1 113 ? 3.640 -10.752 -8.781 1.00 81.88 113 PRO A O 1
ATOM 854 N N . TRP A 1 114 ? 3.052 -12.118 -10.468 1.00 86.81 114 TRP A N 1
ATOM 855 C CA . TRP A 1 114 ? 1.601 -12.051 -10.246 1.00 86.81 114 TRP A CA 1
ATOM 856 C C . TRP A 1 114 ? 1.179 -12.348 -8.799 1.00 86.81 114 TRP A C 1
ATOM 858 O O . TRP A 1 114 ? 0.186 -11.804 -8.324 1.00 86.81 114 TRP A O 1
ATOM 868 N N . GLY A 1 115 ? 1.963 -13.149 -8.067 1.00 86.31 115 GLY A N 1
ATOM 869 C CA . GLY A 1 115 ? 1.707 -13.471 -6.661 1.00 86.31 115 GLY A CA 1
ATOM 870 C C . GLY A 1 115 ? 1.652 -12.254 -5.727 1.00 86.31 115 GLY A C 1
ATOM 871 O O . GLY A 1 115 ? 0.956 -12.307 -4.716 1.00 86.31 115 GLY A O 1
ATOM 872 N N . VAL A 1 116 ? 2.304 -11.135 -6.071 1.00 88.12 116 VAL A N 1
ATOM 873 C CA . VAL A 1 116 ? 2.286 -9.907 -5.247 1.00 88.12 116 VAL A CA 1
ATOM 874 C C . VAL A 1 116 ? 0.874 -9.320 -5.131 1.00 88.12 116 VAL A C 1
ATOM 876 O O . VAL A 1 116 ? 0.530 -8.753 -4.095 1.00 88.12 116 VAL A O 1
ATOM 879 N N . ILE A 1 117 ? 0.017 -9.519 -6.141 1.00 91.81 117 ILE A N 1
ATOM 880 C CA . ILE A 1 117 ? -1.375 -9.039 -6.130 1.00 91.81 117 ILE A CA 1
ATOM 881 C C . ILE A 1 117 ? -2.170 -9.654 -4.970 1.00 91.81 117 ILE A C 1
ATOM 883 O O . ILE A 1 117 ? -3.042 -8.999 -4.405 1.00 91.81 117 ILE A O 1
ATOM 887 N N . ALA A 1 118 ? -1.850 -10.887 -4.570 1.00 94.06 118 ALA A N 1
ATOM 888 C CA . ALA A 1 118 ? -2.569 -11.595 -3.515 1.00 94.06 118 ALA A CA 1
ATOM 889 C C . ALA A 1 118 ? -2.194 -11.139 -2.093 1.00 94.06 118 ALA A C 1
ATOM 891 O O . ALA A 1 118 ? -2.909 -11.470 -1.147 1.00 94.06 118 ALA A O 1
ATOM 892 N N . VAL A 1 119 ? -1.113 -10.366 -1.917 1.00 92.50 119 VAL A N 1
ATOM 893 C CA . VAL A 1 119 ? -0.611 -9.979 -0.587 1.00 92.50 119 VAL A CA 1
ATOM 894 C C . VAL A 1 119 ? -1.623 -9.117 0.167 1.00 92.50 119 VAL A C 1
ATOM 896 O O . VAL A 1 119 ? -1.998 -9.451 1.290 1.00 92.50 119 VAL A O 1
ATOM 899 N N . ALA A 1 120 ? -2.100 -8.027 -0.438 1.00 92.81 120 ALA A N 1
ATOM 900 C CA . ALA A 1 120 ? -3.034 -7.120 0.231 1.00 92.81 120 ALA A CA 1
ATOM 901 C C . ALA A 1 120 ? -4.412 -7.769 0.504 1.00 92.81 120 ALA A C 1
ATOM 903 O O . ALA A 1 120 ? -4.856 -7.702 1.653 1.00 92.81 120 ALA A O 1
ATOM 904 N N . PRO A 1 121 ? -5.049 -8.490 -0.443 1.00 94.31 121 PRO A N 1
ATOM 905 C CA . PRO A 1 121 ? -6.268 -9.253 -0.164 1.00 94.31 121 PRO A CA 1
ATOM 906 C C . PRO A 1 121 ? -6.067 -10.332 0.907 1.00 94.31 121 PRO A C 1
ATOM 908 O O . PRO A 1 121 ? -6.924 -10.517 1.770 1.00 94.31 121 PRO A O 1
ATOM 911 N N . GLY A 1 122 ? -4.917 -11.016 0.902 1.00 95.31 122 GLY A N 1
ATOM 912 C CA . GLY A 1 122 ? -4.572 -11.999 1.929 1.00 95.31 122 GLY A CA 1
ATOM 913 C C . GLY A 1 122 ? -4.514 -11.377 3.325 1.00 95.31 122 GLY A C 1
ATOM 914 O O . GLY A 1 122 ? -5.095 -11.917 4.268 1.00 95.31 122 GLY A O 1
ATOM 915 N N . LEU A 1 123 ? -3.891 -10.200 3.450 1.00 95.06 123 LEU A N 1
ATOM 916 C CA . LEU A 1 123 ? -3.869 -9.437 4.701 1.00 95.06 123 LEU A CA 1
ATOM 917 C C . LEU A 1 123 ? -5.266 -8.965 5.123 1.00 95.06 123 LEU A C 1
ATOM 919 O O . LEU A 1 123 ? -5.586 -9.033 6.308 1.00 95.06 123 LEU A O 1
ATOM 923 N N . MET A 1 124 ? -6.118 -8.543 4.183 1.00 95.81 124 MET A N 1
ATOM 924 C CA . MET A 1 124 ? -7.507 -8.167 4.482 1.00 95.81 124 MET A CA 1
ATOM 925 C C . MET A 1 124 ? -8.281 -9.326 5.108 1.00 95.81 124 MET A C 1
ATOM 927 O O . MET A 1 124 ? -8.911 -9.145 6.153 1.00 95.81 124 MET A O 1
ATOM 931 N N . VAL A 1 125 ? -8.202 -10.515 4.496 1.00 97.12 125 VAL A N 1
ATOM 932 C CA . VAL A 1 125 ? -8.845 -11.740 4.999 1.00 97.12 125 VAL A CA 1
ATOM 933 C C . VAL A 1 125 ? -8.285 -12.108 6.367 1.00 97.12 125 VAL A C 1
ATOM 935 O O . VAL A 1 125 ? -9.045 -12.381 7.294 1.00 97.12 125 VAL A O 1
ATOM 938 N N . TRP A 1 126 ? -6.963 -12.067 6.529 1.00 96.69 126 TRP A N 1
ATOM 939 C CA . TRP A 1 126 ? -6.318 -12.362 7.803 1.00 96.69 126 TRP A CA 1
ATOM 940 C C . TRP A 1 126 ? -6.780 -11.421 8.926 1.00 96.69 126 TRP A C 1
ATOM 942 O O . TRP A 1 126 ? -7.164 -11.881 10.002 1.00 96.69 126 TRP A O 1
ATOM 952 N N . PHE A 1 127 ? -6.824 -10.113 8.669 1.00 95.38 127 PHE A N 1
ATOM 953 C CA . PHE A 1 127 ? -7.294 -9.127 9.642 1.00 95.38 127 PHE A CA 1
ATOM 954 C C . PHE A 1 127 ? -8.789 -9.239 9.932 1.00 95.38 127 PHE A C 1
ATOM 956 O O . PHE A 1 127 ? -9.199 -9.048 11.075 1.00 95.38 127 PHE A O 1
ATOM 963 N N . PHE A 1 128 ? -9.601 -9.614 8.945 1.00 94.81 128 PHE A N 1
ATOM 964 C CA . PHE A 1 128 ? -11.007 -9.937 9.173 1.00 94.81 128 PHE A CA 1
ATOM 965 C C . PHE A 1 128 ? -11.166 -11.140 10.114 1.00 94.81 128 PHE A C 1
ATOM 967 O O . PHE A 1 128 ? -11.942 -11.083 11.067 1.00 94.81 128 PHE A O 1
ATOM 974 N N . LEU A 1 129 ? -10.386 -12.209 9.914 1.00 95.19 129 LEU A N 1
ATOM 975 C CA . LEU A 1 129 ? -10.396 -13.374 10.805 1.00 95.19 129 LEU A CA 1
ATOM 976 C C . LEU A 1 129 ? -9.933 -13.023 12.226 1.00 95.19 129 LEU A C 1
ATOM 978 O O . LEU A 1 129 ? -10.480 -13.559 13.190 1.00 95.19 129 LEU A O 1
ATOM 982 N N . MET A 1 130 ? -8.953 -12.127 12.373 1.00 93.12 130 MET A N 1
ATOM 983 C CA . MET A 1 130 ? -8.528 -11.618 13.683 1.00 93.12 130 MET A CA 1
ATOM 984 C C . MET A 1 130 ? -9.649 -10.851 14.390 1.00 93.12 130 MET A C 1
ATOM 986 O O . MET A 1 130 ? -9.899 -11.106 15.568 1.00 93.12 130 MET A O 1
ATOM 990 N N . GLU A 1 131 ? -10.359 -9.976 13.674 1.00 93.06 131 GLU A N 1
ATOM 991 C CA . GLU A 1 131 ? -11.477 -9.211 14.241 1.00 93.06 131 GLU A CA 1
ATOM 992 C C . GLU A 1 131 ? -12.642 -10.126 14.652 1.00 93.06 131 GLU A C 1
ATOM 994 O O . GLU A 1 131 ? -13.211 -9.984 15.739 1.00 93.06 131 GLU A O 1
ATOM 999 N N . LEU A 1 132 ? -12.946 -11.142 13.834 1.00 90.31 132 LEU A N 1
ATOM 1000 C CA . LEU A 1 132 ? -13.943 -12.161 14.170 1.00 90.31 132 LEU A CA 1
ATOM 1001 C C . LEU A 1 132 ? -13.569 -12.947 15.431 1.00 90.31 132 LEU A C 1
ATOM 1003 O O . LEU A 1 132 ? -14.432 -13.217 16.263 1.00 90.31 132 LEU A O 1
ATOM 1007 N N . ARG A 1 133 ? -12.294 -13.325 15.588 1.00 90.69 133 ARG A N 1
ATOM 1008 C CA . ARG A 1 133 ? -11.820 -14.051 16.778 1.00 90.69 133 ARG A CA 1
ATOM 1009 C C . ARG A 1 133 ? -11.914 -13.196 18.036 1.00 90.69 133 ARG A C 1
ATOM 1011 O O . ARG A 1 133 ? -12.390 -13.693 19.048 1.00 90.69 133 ARG A O 1
ATOM 1018 N N . ALA A 1 134 ? -11.524 -11.925 17.965 1.00 87.75 134 ALA A N 1
ATOM 1019 C CA . ALA A 1 134 ? -11.632 -11.005 19.098 1.00 87.75 134 ALA A CA 1
ATOM 1020 C C . ALA A 1 134 ? -13.084 -10.807 19.560 1.00 87.75 134 ALA A C 1
ATOM 1022 O O . ALA A 1 134 ? -13.335 -10.686 20.756 1.00 87.75 134 ALA A O 1
ATOM 1023 N N . SER A 1 135 ? -14.029 -10.857 18.618 1.00 81.94 135 SER A N 1
ATOM 1024 C CA . SER A 1 135 ? -15.463 -10.767 18.910 1.00 81.94 135 SER A CA 1
ATOM 1025 C C . SER A 1 135 ? -16.026 -12.036 19.568 1.00 81.94 135 SER A C 1
ATOM 1027 O O . SER A 1 135 ? -16.957 -11.937 20.353 1.00 81.94 135 SER A O 1
ATOM 1029 N N . ARG A 1 136 ? -15.472 -13.224 19.270 1.00 80.25 136 ARG A N 1
ATOM 1030 C CA . ARG A 1 136 ? -15.972 -14.525 19.765 1.00 80.25 136 ARG A CA 1
ATOM 1031 C C . ARG A 1 136 ? -15.483 -14.917 21.154 1.00 80.25 136 ARG A C 1
ATOM 1033 O O . ARG A 1 136 ? -16.166 -15.668 21.828 1.00 80.25 136 ARG A O 1
ATOM 1040 N N . THR A 1 137 ? -14.333 -14.426 21.612 1.00 69.25 137 THR A N 1
ATOM 1041 C CA . THR A 1 137 ? -13.813 -14.711 22.971 1.00 69.25 137 THR A CA 1
ATOM 1042 C C . THR A 1 137 ? -14.640 -14.026 24.082 1.00 69.25 137 THR A C 1
ATOM 1044 O O . THR A 1 137 ? -14.176 -13.893 25.211 1.00 69.25 137 THR A O 1
ATOM 1047 N N . GLN A 1 138 ? -15.830 -13.518 23.758 1.00 56.53 138 GLN A N 1
ATOM 1048 C CA . GLN A 1 138 ? -16.739 -12.823 24.668 1.00 56.53 138 GLN A CA 1
ATOM 1049 C C . GLN A 1 138 ? -17.994 -13.636 25.018 1.00 56.53 138 GLN A C 1
ATOM 1051 O O . GLN A 1 138 ? -18.705 -13.228 25.936 1.00 56.53 138 GLN A O 1
ATOM 1056 N N . ASP A 1 139 ? -18.235 -14.745 24.309 1.00 49.50 139 ASP A N 1
ATOM 1057 C CA . ASP A 1 139 ? -19.305 -15.715 24.578 1.00 49.50 139 ASP A CA 1
ATOM 1058 C C . ASP A 1 139 ? -18.774 -16.876 25.437 1.00 49.50 139 ASP A C 1
ATOM 1060 O O . ASP A 1 139 ? -19.518 -17.333 26.335 1.00 49.50 139 ASP A O 1
#